Protein AF-A0A4Q6I6J1-F1 (afdb_monomer_lite)

Secondary structure (DSSP, 8-state):
-----HHHHHHHHHHHT--SSS--HHHHHHHHTT-S---HHHHHHHHHHHHH-THHHHHHHHHHHHHHHHHHHHHHTS-----SSTT---

pLDDT: mean 82.79, std 14.08, range [39.09, 95.75]

Radius of gyration: 17.85 Å; chains: 1; bounding box: 40×46×39 Å

Structure (mmCIF, N/CA/C/O backbone):
data_AF-A0A4Q6I6J1-F1
#
_entry.id   AF-A0A4Q6I6J1-F1
#
loop_
_atom_site.group_PDB
_atom_site.id
_atom_site.type_symbol
_atom_site.label_atom_id
_atom_site.label_alt_id
_atom_site.label_comp_id
_atom_site.label_asym_id
_atom_site.label_entity_id
_atom_site.label_seq_id
_atom_site.pdbx_PDB_ins_code
_atom_site.Cartn_x
_atom_site.Cartn_y
_atom_site.Cartn_z
_atom_site.occupancy
_atom_site.B_iso_or_equiv
_atom_site.auth_seq_id
_atom_site.auth_comp_id
_atom_site.auth_asym_id
_atom_site.auth_atom_id
_atom_site.pdbx_PDB_model_num
ATOM 1 N N . MET A 1 1 ? 22.674 34.580 2.800 1.00 45.75 1 MET A N 1
ATOM 2 C CA . MET A 1 1 ? 23.014 33.349 2.054 1.00 45.75 1 MET A CA 1
ATOM 3 C C . MET A 1 1 ? 22.264 32.229 2.744 1.00 45.75 1 MET A C 1
ATOM 5 O O . MET A 1 1 ? 22.449 32.087 3.939 1.00 45.75 1 MET A O 1
ATOM 9 N N . SER A 1 2 ? 21.318 31.603 2.041 1.00 56.41 2 SER A N 1
ATOM 10 C CA . SER A 1 2 ? 20.227 30.805 2.614 1.00 56.41 2 SER A CA 1
ATOM 11 C C . SER A 1 2 ? 20.676 29.710 3.577 1.00 56.41 2 SER A C 1
ATOM 13 O O . SER A 1 2 ? 21.344 28.759 3.169 1.00 56.41 2 SER A O 1
ATOM 15 N N . ASP A 1 3 ? 20.192 29.804 4.812 1.00 61.88 3 ASP A N 1
ATOM 16 C CA . ASP A 1 3 ? 20.075 28.674 5.724 1.00 61.88 3 ASP A CA 1
ATOM 17 C C . ASP A 1 3 ? 19.186 27.622 5.052 1.00 61.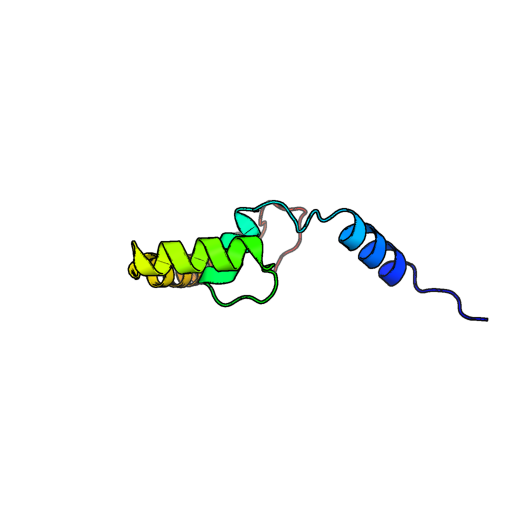88 3 ASP A C 1
ATOM 19 O O . ASP A 1 3 ? 17.993 27.828 4.817 1.00 61.88 3 ASP A O 1
ATOM 23 N N . SER A 1 4 ? 19.787 26.512 4.634 1.00 68.44 4 SER A N 1
ATOM 24 C CA . SER A 1 4 ? 19.037 25.412 4.032 1.00 68.44 4 SER A CA 1
ATOM 25 C C . SER A 1 4 ? 18.178 24.761 5.113 1.00 68.44 4 SER A C 1
ATOM 27 O O . SER A 1 4 ? 18.708 24.307 6.124 1.00 68.44 4 SER A O 1
ATOM 29 N N . ASN A 1 5 ? 16.858 24.719 4.906 1.00 81.69 5 ASN A N 1
ATOM 30 C CA . ASN A 1 5 ? 15.919 24.093 5.838 1.00 81.69 5 ASN A CA 1
ATOM 31 C C . ASN A 1 5 ? 16.331 22.621 6.097 1.00 81.69 5 ASN A C 1
ATOM 33 O O . ASN A 1 5 ? 16.370 21.836 5.140 1.00 81.69 5 ASN A O 1
ATOM 37 N N . PRO A 1 6 ? 16.616 22.223 7.351 1.00 79.81 6 PRO A N 1
ATOM 38 C CA . PRO A 1 6 ? 17.065 20.871 7.687 1.00 79.81 6 PRO A CA 1
ATOM 39 C C . PRO A 1 6 ? 16.084 19.764 7.262 1.00 79.81 6 PRO A C 1
ATOM 41 O O . PRO A 1 6 ? 16.524 18.668 6.909 1.00 79.81 6 PRO A O 1
ATOM 44 N N . GLU A 1 7 ? 14.778 20.040 7.193 1.00 78.19 7 GLU A N 1
ATOM 45 C CA . GLU A 1 7 ? 13.781 19.065 6.718 1.00 78.19 7 GLU A CA 1
ATOM 46 C C . GLU A 1 7 ? 13.986 18.680 5.244 1.00 78.19 7 GLU A C 1
ATOM 48 O O . GLU A 1 7 ? 13.837 17.517 4.859 1.00 78.19 7 GLU A O 1
ATOM 53 N N . ILE A 1 8 ? 14.389 19.642 4.409 1.00 82.25 8 ILE A N 1
ATOM 54 C CA . ILE A 1 8 ? 14.628 19.418 2.978 1.00 82.25 8 ILE A CA 1
ATOM 55 C C . ILE A 1 8 ? 15.859 18.532 2.773 1.00 82.25 8 ILE A C 1
ATOM 57 O O . ILE A 1 8 ? 15.858 17.649 1.910 1.00 82.25 8 ILE A O 1
ATOM 61 N N . VAL A 1 9 ? 16.887 18.718 3.604 1.00 82.69 9 VAL A N 1
ATOM 62 C CA . VAL A 1 9 ? 18.112 17.910 3.574 1.00 82.69 9 VAL A CA 1
ATOM 63 C C . VAL A 1 9 ? 17.816 16.460 3.972 1.00 82.69 9 VAL A C 1
ATOM 65 O O . VAL A 1 9 ? 18.245 15.534 3.281 1.00 82.69 9 VAL A O 1
ATOM 68 N N . ALA A 1 10 ? 17.017 16.242 5.020 1.00 80.38 10 ALA A N 1
ATOM 69 C CA . ALA A 1 10 ? 16.629 14.901 5.466 1.00 80.38 10 ALA A CA 1
ATOM 70 C C . ALA A 1 10 ? 15.771 14.151 4.425 1.00 80.38 10 ALA A C 1
ATOM 72 O O . ALA A 1 10 ? 15.988 12.963 4.152 1.00 80.38 10 ALA A O 1
ATOM 73 N N . ALA A 1 11 ? 14.829 14.845 3.779 1.00 79.69 11 ALA A N 1
ATOM 74 C CA . ALA A 1 11 ? 14.026 14.266 2.703 1.00 79.69 11 ALA A CA 1
ATOM 75 C C . ALA A 1 11 ? 14.888 13.868 1.489 1.00 79.69 11 ALA A C 1
ATOM 77 O O . ALA A 1 11 ? 14.675 12.806 0.896 1.00 79.69 11 ALA A O 1
ATOM 78 N N . ALA A 1 12 ? 15.888 14.683 1.135 1.00 80.50 12 ALA A N 1
ATOM 79 C CA . ALA A 1 12 ? 16.828 14.377 0.058 1.00 80.50 12 ALA A CA 1
ATOM 80 C C . ALA A 1 12 ? 17.679 13.132 0.369 1.00 80.50 12 ALA A C 1
ATOM 82 O O . ALA A 1 12 ? 17.781 12.242 -0.474 1.00 80.50 12 ALA A O 1
ATOM 83 N N . GLN A 1 13 ? 18.207 13.017 1.592 1.00 84.88 13 GLN A N 1
ATOM 84 C CA . GLN A 1 13 ? 18.957 11.838 2.051 1.00 84.88 13 GLN A CA 1
ATOM 85 C C . GLN A 1 13 ? 18.107 10.561 2.064 1.00 84.88 13 GLN A C 1
ATOM 87 O O . GLN A 1 13 ? 18.581 9.470 1.754 1.00 84.88 13 GLN A O 1
ATOM 92 N N . THR A 1 14 ? 16.822 10.677 2.400 1.00 84.06 14 THR A N 1
ATOM 93 C CA . THR A 1 14 ? 15.915 9.525 2.350 1.00 84.06 14 THR A CA 1
ATOM 94 C C . THR A 1 14 ? 15.719 9.049 0.914 1.00 84.06 14 THR A C 1
ATOM 96 O O . THR A 1 14 ? 15.762 7.847 0.661 1.00 84.06 14 THR A O 1
ATOM 99 N N . ARG A 1 15 ? 15.555 9.976 -0.041 1.00 82.38 15 ARG A N 1
ATOM 100 C CA 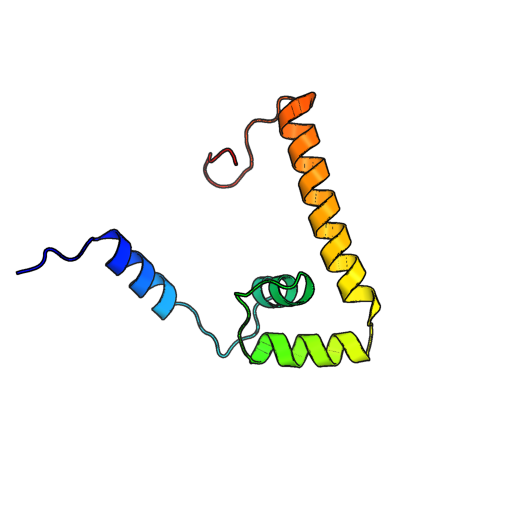. ARG A 1 15 ? 15.386 9.640 -1.463 1.00 82.38 15 ARG A CA 1
ATOM 101 C C . ARG A 1 15 ? 16.619 8.972 -2.063 1.00 82.38 15 ARG A C 1
ATOM 103 O O . ARG A 1 15 ? 16.450 8.046 -2.846 1.00 82.38 15 ARG A O 1
ATOM 110 N N . THR A 1 16 ? 17.829 9.379 -1.681 1.00 86.44 16 THR A N 1
ATOM 111 C CA . THR A 1 16 ? 19.063 8.751 -2.190 1.00 86.44 16 THR A CA 1
ATOM 112 C C . THR A 1 16 ? 19.246 7.311 -1.712 1.00 86.44 16 THR A C 1
ATOM 114 O O . THR A 1 16 ? 19.915 6.532 -2.383 1.00 86.44 16 THR A O 1
ATOM 117 N N . ARG A 1 17 ? 18.630 6.923 -0.587 1.00 87.88 17 ARG A N 1
ATOM 118 C CA . ARG A 1 17 ? 18.668 5.545 -0.066 1.00 87.88 17 ARG A CA 1
ATOM 119 C C . ARG A 1 17 ? 17.690 4.595 -0.769 1.00 87.88 17 ARG A C 1
ATOM 121 O O . ARG A 1 17 ? 17.746 3.387 -0.552 1.00 87.88 17 ARG A O 1
ATOM 128 N N . ILE A 1 18 ? 16.757 5.120 -1.561 1.00 85.69 18 ILE A N 1
ATOM 129 C CA . ILE A 1 18 ? 15.746 4.311 -2.240 1.00 85.69 18 ILE A CA 1
ATOM 130 C C . ILE A 1 18 ? 16.349 3.731 -3.519 1.00 85.69 18 ILE A C 1
ATOM 132 O O . ILE A 1 18 ? 16.572 4.448 -4.490 1.00 85.69 18 ILE A O 1
ATOM 136 N N . ASP A 1 19 ? 16.537 2.415 -3.537 1.00 85.69 19 ASP A N 1
ATOM 137 C CA . ASP A 1 19 ? 16.888 1.677 -4.748 1.00 85.69 19 ASP A CA 1
ATOM 138 C C . ASP A 1 19 ? 15.641 1.512 -5.632 1.00 85.69 19 ASP A 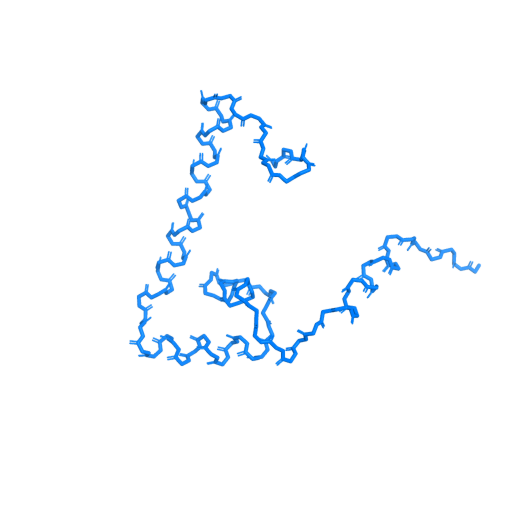C 1
ATOM 140 O O . ASP A 1 19 ? 14.704 0.786 -5.296 1.00 85.69 19 ASP A O 1
ATOM 144 N N . THR A 1 20 ? 15.599 2.233 -6.751 1.00 85.12 20 THR A N 1
ATOM 145 C CA . THR A 1 20 ? 14.474 2.201 -7.698 1.00 85.12 20 THR A CA 1
ATOM 146 C C . THR A 1 20 ? 14.574 1.059 -8.708 1.00 85.12 20 THR A C 1
ATOM 148 O O . THR A 1 20 ? 13.593 0.783 -9.399 1.00 85.12 20 THR A O 1
ATOM 151 N N . SER A 1 21 ? 15.729 0.386 -8.781 1.00 84.12 21 SER A N 1
ATOM 152 C CA . SER A 1 21 ? 15.986 -0.718 -9.713 1.00 84.12 21 SER A CA 1
ATOM 153 C C . SER A 1 21 ? 15.402 -2.047 -9.235 1.00 84.12 21 SER A C 1
ATOM 155 O O . SER A 1 21 ? 15.224 -2.973 -10.024 1.00 84.12 21 SER A O 1
ATOM 157 N N . LYS A 1 22 ? 15.076 -2.149 -7.940 1.00 83.94 22 LYS A N 1
ATOM 158 C CA . LYS A 1 22 ? 14.540 -3.367 -7.332 1.00 83.94 22 LYS A CA 1
ATOM 159 C C . LYS A 1 22 ? 13.030 -3.286 -7.120 1.00 83.94 22 LYS A C 1
ATOM 161 O O . LYS A 1 22 ? 12.509 -2.256 -6.679 1.00 83.94 22 LYS A O 1
ATOM 166 N N . PRO A 1 23 ? 12.303 -4.389 -7.367 1.00 80.88 23 PRO A N 1
ATOM 167 C CA . PRO A 1 23 ? 10.887 -4.451 -7.057 1.00 80.88 23 PRO A CA 1
ATOM 168 C C . PRO A 1 23 ? 10.677 -4.453 -5.538 1.00 80.88 23 PRO A C 1
ATOM 170 O O . PRO A 1 23 ? 11.293 -5.218 -4.797 1.00 80.88 23 PRO A O 1
ATOM 173 N N . HIS A 1 24 ? 9.753 -3.612 -5.077 1.00 87.38 24 HIS A N 1
ATOM 174 C CA . HIS A 1 24 ? 9.330 -3.549 -3.680 1.00 87.38 24 HIS A CA 1
ATOM 175 C C . HIS A 1 24 ? 7.826 -3.790 -3.580 1.00 87.38 24 HIS A C 1
ATOM 177 O O . HIS A 1 24 ? 7.043 -3.116 -4.253 1.00 87.38 24 HIS A O 1
ATOM 183 N N . SER A 1 25 ? 7.416 -4.699 -2.690 1.00 88.12 25 SER A N 1
ATOM 184 C CA . SER A 1 25 ? 6.011 -5.092 -2.507 1.00 88.12 25 SER A CA 1
ATOM 185 C C . SER A 1 25 ? 5.100 -3.900 -2.201 1.00 88.12 25 SER A C 1
ATOM 187 O O . SER A 1 25 ? 4.025 -3.786 -2.779 1.00 88.12 25 SER A O 1
ATOM 189 N N . ALA A 1 26 ? 5.547 -2.956 -1.369 1.00 89.50 26 ALA A N 1
ATOM 190 C CA . ALA A 1 26 ? 4.785 -1.746 -1.057 1.00 89.50 26 ALA A CA 1
ATOM 191 C C . ALA A 1 26 ? 4.510 -0.876 -2.300 1.00 89.50 26 ALA A C 1
ATOM 193 O O . ALA A 1 26 ? 3.404 -0.367 -2.468 1.00 89.50 26 ALA A O 1
ATOM 194 N N . ARG A 1 27 ? 5.490 -0.737 -3.205 1.00 90.62 27 ARG A N 1
ATOM 195 C CA . ARG A 1 27 ? 5.351 0.050 -4.446 1.00 90.62 27 ARG A CA 1
ATOM 196 C C . ARG A 1 27 ? 4.452 -0.639 -5.460 1.00 90.62 27 ARG A C 1
ATOM 198 O O . ARG A 1 27 ? 3.710 0.023 -6.176 1.00 90.62 27 ARG A O 1
ATOM 205 N N . PHE A 1 28 ? 4.515 -1.962 -5.481 1.00 90.19 28 PHE A N 1
ATOM 206 C CA . PHE A 1 28 ? 3.651 -2.805 -6.286 1.00 90.19 28 PHE A CA 1
ATOM 207 C C . PHE A 1 28 ? 2.180 -2.701 -5.839 1.00 90.19 28 PHE A C 1
ATOM 209 O O . PHE A 1 28 ? 1.310 -2.409 -6.653 1.00 90.19 28 PHE A O 1
ATOM 216 N N . TRP A 1 29 ? 1.893 -2.793 -4.536 1.00 90.12 29 TRP A N 1
ATOM 217 C CA . TRP A 1 29 ? 0.540 -2.547 -4.015 1.00 90.12 29 TRP A CA 1
ATOM 218 C C . TRP A 1 29 ? 0.059 -1.120 -4.273 1.00 90.12 29 TRP A C 1
ATOM 220 O O . TRP A 1 29 ? -1.096 -0.911 -4.642 1.00 90.12 29 TRP A O 1
ATOM 230 N N . ASN A 1 30 ? 0.955 -0.141 -4.126 1.00 90.81 30 ASN A N 1
ATOM 231 C CA . ASN A 1 30 ? 0.661 1.252 -4.431 1.00 90.81 30 ASN A CA 1
ATOM 232 C C . ASN A 1 30 ? 0.291 1.459 -5.913 1.00 90.81 30 ASN A C 1
ATOM 234 O O . ASN A 1 30 ? -0.553 2.298 -6.210 1.00 90.81 30 ASN A O 1
ATOM 238 N N . TYR A 1 31 ? 0.867 0.681 -6.836 1.00 92.19 31 TYR A N 1
ATOM 239 C CA . TYR A 1 31 ? 0.479 0.703 -8.246 1.00 92.19 31 TYR A CA 1
ATOM 240 C C . TYR A 1 31 ? -0.968 0.234 -8.461 1.00 92.19 31 TYR A C 1
ATOM 242 O O . TYR A 1 31 ? -1.735 0.913 -9.142 1.00 92.19 31 TYR A O 1
ATOM 250 N N . PHE A 1 32 ? -1.384 -0.874 -7.839 1.00 90.38 32 PHE A N 1
ATOM 251 C CA . PHE A 1 32 ? -2.739 -1.407 -8.033 1.00 90.38 32 PHE A CA 1
ATOM 252 C C . PHE A 1 32 ? -3.853 -0.535 -7.469 1.00 90.38 32 PHE A C 1
ATOM 254 O O . PHE A 1 32 ? -4.942 -0.514 -8.032 1.00 90.38 32 PHE A O 1
ATOM 261 N N . VAL A 1 33 ? -3.589 0.220 -6.403 1.00 91.88 33 VAL A N 1
ATOM 262 C CA . VAL A 1 33 ? -4.565 1.184 -5.869 1.00 91.88 33 VAL A CA 1
ATOM 263 C C . VAL A 1 33 ? -4.542 2.536 -6.600 1.00 91.88 33 VAL A C 1
ATOM 265 O O . VAL A 1 33 ? -5.255 3.450 -6.195 1.00 91.88 33 VAL A O 1
ATOM 268 N N . GLY A 1 34 ? -3.728 2.691 -7.654 1.00 88.75 34 GLY A N 1
ATOM 269 C CA . GLY A 1 34 ? -3.629 3.927 -8.440 1.00 88.75 34 GLY A CA 1
ATOM 270 C C . GLY A 1 34 ? -2.785 5.037 -7.798 1.00 88.75 34 GLY A C 1
ATOM 271 O O . GLY A 1 34 ? -2.947 6.211 -8.128 1.00 88.75 34 GLY A O 1
ATOM 272 N N . GLY A 1 35 ? -1.894 4.696 -6.864 1.00 89.25 35 GLY A N 1
ATOM 273 C CA . GLY A 1 35 ? -0.966 5.642 -6.247 1.00 89.25 35 GLY A CA 1
ATOM 274 C C . GLY A 1 35 ? 0.155 6.096 -7.192 1.00 89.25 35 GLY A C 1
ATOM 275 O O . GLY A 1 35 ? 0.325 5.569 -8.289 1.00 89.25 35 GLY A O 1
ATOM 276 N N . LYS A 1 36 ? 0.952 7.084 -6.759 1.00 88.94 36 LYS A N 1
ATOM 277 C CA . LYS A 1 36 ? 2.027 7.693 -7.578 1.00 88.94 36 LYS A CA 1
ATOM 278 C C . LYS A 1 36 ? 3.436 7.210 -7.223 1.00 88.94 36 LYS A C 1
ATOM 280 O O . LYS A 1 36 ? 4.330 7.266 -8.057 1.00 88.94 36 LYS A O 1
ATOM 285 N N . ASP A 1 37 ? 3.624 6.677 -6.017 1.00 86.44 37 ASP A N 1
ATOM 286 C CA . ASP A 1 37 ? 4.909 6.153 -5.522 1.00 86.44 37 ASP A CA 1
ATOM 287 C C . ASP A 1 37 ? 5.289 4.765 -6.076 1.00 86.44 37 ASP A C 1
ATOM 289 O O . ASP A 1 37 ? 5.703 3.858 -5.348 1.00 86.44 37 ASP A O 1
ATOM 293 N N . ASN A 1 38 ? 5.150 4.577 -7.383 1.00 84.31 38 ASN A N 1
ATOM 294 C CA . ASN A 1 38 ? 5.626 3.404 -8.109 1.00 84.31 38 ASN A CA 1
ATOM 295 C C . ASN A 1 38 ? 6.651 3.836 -9.168 1.00 84.31 38 ASN A C 1
ATOM 297 O O . ASN A 1 38 ? 6.525 4.888 -9.793 1.00 84.31 38 ASN A O 1
ATOM 301 N N . TYR A 1 39 ? 7.703 3.037 -9.329 1.00 84.75 39 TYR A N 1
ATOM 302 C CA . TYR A 1 39 ? 8.703 3.215 -10.385 1.00 84.75 39 TYR A CA 1
ATOM 303 C C . TYR A 1 39 ? 8.400 2.268 -11.549 1.00 84.75 39 TYR A C 1
ATOM 305 O O . TYR A 1 39 ? 7.428 1.518 -11.498 1.00 84.75 39 TYR A O 1
ATOM 313 N N . GLU A 1 40 ? 9.219 2.318 -12.592 1.00 87.25 40 GLU A N 1
ATOM 314 C CA . GLU A 1 40 ? 9.037 1.560 -13.834 1.00 87.25 40 GLU A CA 1
ATOM 315 C C . GLU A 1 40 ? 8.962 0.046 -13.606 1.00 87.25 40 GLU A C 1
ATOM 317 O O . GLU A 1 40 ? 7.957 -0.564 -13.958 1.00 87.25 40 GLU A O 1
ATOM 322 N N . VAL A 1 41 ? 9.922 -0.526 -12.871 1.00 86.50 41 VAL A N 1
ATOM 323 C CA . VAL A 1 41 ? 9.979 -1.976 -12.616 1.00 86.5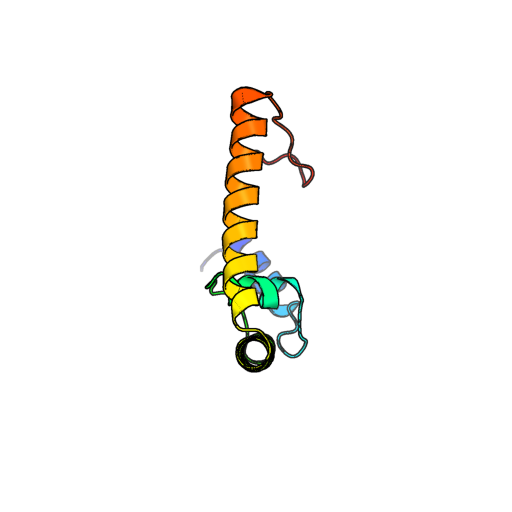0 41 VAL A CA 1
ATOM 324 C C . VAL A 1 41 ? 8.686 -2.521 -11.967 1.00 86.50 41 VAL A C 1
ATOM 326 O O . VAL A 1 41 ? 8.109 -3.470 -12.494 1.00 86.50 41 VAL A O 1
ATOM 329 N N . PRO A 1 42 ? 8.142 -1.947 -10.868 1.00 84.75 42 PRO A N 1
ATOM 330 C CA . PRO A 1 42 ? 6.841 -2.376 -10.343 1.00 84.75 42 PRO A CA 1
ATOM 331 C C . PRO A 1 42 ? 5.644 -2.182 -11.285 1.00 84.75 42 PRO A C 1
ATOM 333 O O . PRO A 1 42 ? 4.670 -2.919 -11.137 1.00 84.75 42 PRO A O 1
ATOM 336 N N . ARG A 1 43 ? 5.676 -1.201 -12.203 1.00 89.00 43 ARG A N 1
ATOM 337 C CA . ARG A 1 43 ? 4.580 -0.977 -13.162 1.00 89.00 43 ARG A CA 1
ATOM 338 C C . ARG A 1 43 ? 4.523 -2.085 -14.200 1.00 89.00 43 ARG A C 1
ATOM 340 O O . ARG A 1 43 ? 3.463 -2.669 -14.368 1.00 89.00 43 ARG A O 1
ATOM 347 N N . GLU A 1 44 ? 5.661 -2.431 -14.794 1.00 90.25 44 GLU A N 1
ATOM 348 C CA . GLU A 1 44 ? 5.760 -3.507 -15.788 1.00 90.25 44 GLU A CA 1
ATOM 349 C C . GLU A 1 44 ? 5.272 -4.846 -15.221 1.00 90.25 44 GLU A C 1
ATOM 351 O O . GLU A 1 44 ? 4.441 -5.530 -15.815 1.00 90.25 44 GLU A O 1
ATOM 356 N N . ILE A 1 45 ? 5.726 -5.193 -14.011 1.00 87.62 45 ILE A N 1
ATOM 357 C CA . ILE A 1 45 ? 5.269 -6.398 -13.302 1.00 87.62 45 ILE A CA 1
ATOM 358 C C . ILE A 1 45 ? 3.761 -6.314 -13.028 1.00 87.62 45 ILE A C 1
ATOM 360 O O . ILE A 1 45 ? 3.039 -7.299 -13.181 1.00 87.62 45 ILE A O 1
ATOM 364 N N . GLY A 1 46 ? 3.279 -5.144 -12.604 1.00 88.50 46 GLY A N 1
ATOM 365 C CA . GLY A 1 46 ? 1.863 -4.905 -12.352 1.00 88.50 46 GLY A CA 1
ATOM 366 C C . GLY A 1 46 ? 0.999 -5.073 -13.598 1.00 88.50 46 GLY A C 1
ATOM 367 O O . GLY A 1 46 ? -0.089 -5.632 -13.495 1.00 88.50 46 GLY A O 1
ATOM 368 N N . ASP A 1 47 ? 1.478 -4.634 -14.758 1.00 91.50 47 ASP A N 1
ATOM 369 C CA . ASP A 1 47 ? 0.771 -4.754 -16.032 1.00 91.50 47 ASP A CA 1
ATOM 370 C C . ASP A 1 47 ? 0.688 -6.206 -16.494 1.00 91.50 47 ASP A C 1
ATOM 372 O O . ASP A 1 47 ? -0.416 -6.692 -16.739 1.00 91.50 47 ASP A O 1
ATOM 376 N N . HIS A 1 48 ? 1.794 -6.954 -16.449 1.00 91.38 48 HIS A N 1
ATOM 377 C CA . HIS A 1 48 ? 1.762 -8.397 -16.717 1.00 91.38 48 HIS A CA 1
ATOM 378 C C . HIS A 1 48 ? 0.801 -9.142 -15.780 1.00 91.38 48 HIS A C 1
ATOM 380 O O . HIS A 1 48 ? 0.093 -10.061 -16.185 1.00 91.38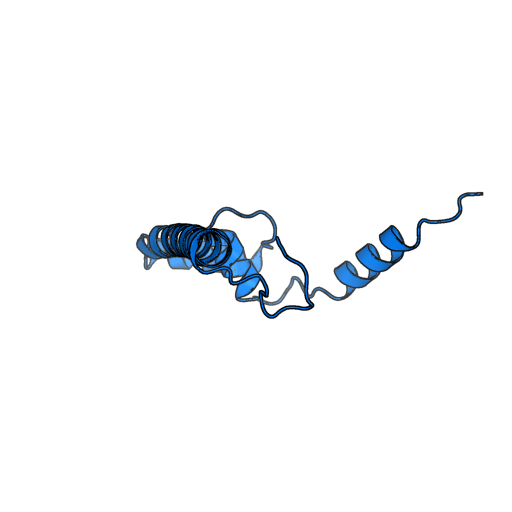 48 HIS A O 1
ATOM 386 N N . ILE A 1 49 ? 0.732 -8.749 -14.507 1.00 88.75 49 ILE A N 1
ATOM 387 C CA . ILE A 1 49 ? -0.185 -9.390 -13.560 1.00 88.75 49 ILE A CA 1
ATOM 388 C C . ILE A 1 49 ? -1.642 -9.018 -13.839 1.00 88.75 49 ILE A C 1
ATOM 390 O O . ILE A 1 49 ? -2.509 -9.866 -13.650 1.00 88.75 49 ILE A O 1
ATOM 394 N N . LYS A 1 50 ? -1.936 -7.807 -14.325 1.00 89.94 50 LYS A N 1
ATOM 395 C CA . LYS A 1 50 ? -3.295 -7.444 -14.763 1.00 89.94 50 LYS A CA 1
ATOM 396 C C . LYS A 1 50 ? -3.752 -8.280 -15.957 1.00 89.94 50 LYS A C 1
ATOM 398 O O . LYS A 1 50 ? -4.934 -8.596 -16.037 1.00 89.94 50 LYS A O 1
ATOM 403 N N . GLU A 1 51 ? -2.836 -8.656 -16.846 1.00 92.94 51 GLU A N 1
ATOM 404 C CA . GLU A 1 51 ? -3.133 -9.555 -17.966 1.00 92.94 51 GLU A CA 1
ATOM 405 C C . GLU A 1 51 ? -3.454 -10.977 -17.484 1.00 92.94 51 GLU A C 1
ATOM 407 O O . GLU A 1 51 ? -4.387 -11.604 -17.982 1.00 92.94 51 GLU A O 1
ATOM 412 N N . ILE A 1 52 ? -2.721 -11.476 -16.483 1.00 95.00 52 ILE A N 1
ATOM 413 C CA . ILE A 1 52 ? -2.907 -12.830 -15.933 1.00 95.00 52 ILE A CA 1
ATOM 414 C C . ILE A 1 52 ? -4.135 -12.905 -15.015 1.00 95.00 52 ILE A C 1
ATOM 416 O O . ILE A 1 52 ? -4.903 -13.866 -15.061 1.00 95.00 52 ILE A O 1
ATOM 420 N N . PHE A 1 53 ? -4.308 -11.914 -14.143 1.00 91.44 53 PHE A N 1
ATOM 421 C CA . PHE A 1 53 ? -5.364 -11.871 -13.141 1.00 91.44 53 PHE A CA 1
ATOM 422 C C . PHE A 1 53 ? -5.906 -10.441 -12.962 1.00 91.44 53 PHE A C 1
ATOM 424 O O . PHE A 1 53 ? -5.526 -9.732 -12.023 1.00 91.44 53 PHE A O 1
ATOM 431 N N . PRO A 1 54 ? -6.852 -10.013 -13.818 1.00 88.75 54 PRO A N 1
ATOM 432 C CA . PRO A 1 54 ? -7.386 -8.650 -13.781 1.00 88.75 54 PRO A CA 1
ATOM 433 C C . PRO A 1 54 ? -8.105 -8.319 -12.464 1.00 88.75 54 PRO A C 1
ATOM 435 O O . PRO A 1 54 ? -8.054 -7.179 -12.003 1.00 88.75 54 PRO A O 1
ATOM 438 N N . GLY A 1 55 ? -8.698 -9.320 -11.799 1.00 92.75 55 GLY A N 1
ATOM 439 C CA . GLY A 1 55 ? -9.397 -9.148 -10.519 1.00 92.75 55 GLY A CA 1
ATOM 440 C C . GLY A 1 55 ? -8.498 -8.722 -9.351 1.00 92.75 55 GLY A C 1
ATOM 441 O O . GLY A 1 55 ? -9.002 -8.317 -8.304 1.00 92.75 55 GLY A O 1
ATOM 442 N N . LEU A 1 56 ? -7.169 -8.767 -9.502 1.00 90.69 56 LEU A N 1
ATOM 443 C CA . LEU A 1 56 ? -6.252 -8.345 -8.442 1.00 90.69 56 LEU A CA 1
ATOM 444 C C . LEU A 1 56 ? -6.361 -6.849 -8.120 1.00 90.69 56 LEU A C 1
ATOM 446 O O . LEU A 1 56 ? -6.163 -6.450 -6.971 1.00 90.69 56 LEU A O 1
ATOM 450 N N . VAL A 1 57 ? -6.701 -6.025 -9.115 1.00 90.88 57 VAL A N 1
ATOM 451 C CA . VAL A 1 57 ? -6.906 -4.581 -8.927 1.00 90.88 57 VAL A CA 1
ATOM 452 C C . VAL A 1 57 ? -8.098 -4.336 -8.002 1.00 90.88 57 VAL A C 1
ATOM 454 O O . VAL A 1 57 ? -7.986 -3.581 -7.034 1.00 90.88 57 VAL A O 1
ATOM 457 N N . ASP A 1 58 ? -9.203 -5.048 -8.224 1.00 93.38 58 ASP A N 1
ATOM 458 C CA . ASP A 1 58 ? -10.405 -4.944 -7.392 1.00 93.38 58 ASP A CA 1
ATOM 459 C C . ASP A 1 58 ? -10.142 -5.409 -5.957 1.00 93.38 58 ASP A C 1
ATOM 461 O O . ASP A 1 58 ? -10.606 -4.782 -5.000 1.00 93.38 58 ASP A O 1
ATOM 465 N N . VAL A 1 59 ? -9.341 -6.466 -5.786 1.00 93.75 59 VAL A N 1
ATOM 466 C CA . VAL A 1 59 ? -8.896 -6.938 -4.465 1.00 93.75 59 VAL A CA 1
ATOM 467 C C . VAL A 1 59 ? -8.084 -5.858 -3.749 1.00 93.75 59 VAL A C 1
ATOM 469 O O . VAL A 1 59 ? -8.337 -5.581 -2.574 1.00 93.75 59 VAL A O 1
ATOM 472 N N . ALA A 1 60 ? -7.141 -5.213 -4.440 1.00 92.25 60 ALA A N 1
ATOM 473 C CA . ALA A 1 60 ? -6.301 -4.166 -3.862 1.00 92.25 60 ALA A CA 1
ATOM 474 C C . ALA A 1 60 ? -7.129 -2.953 -3.400 1.00 92.25 60 ALA A C 1
ATOM 476 O O . ALA A 1 60 ? -6.989 -2.497 -2.259 1.00 92.25 60 ALA A O 1
ATOM 477 N N . VAL A 1 61 ? -8.035 -2.464 -4.252 1.00 92.50 61 VAL A N 1
ATOM 478 C CA . VAL A 1 61 ? -8.932 -1.340 -3.936 1.00 92.50 61 VAL A CA 1
ATOM 479 C C . VAL A 1 6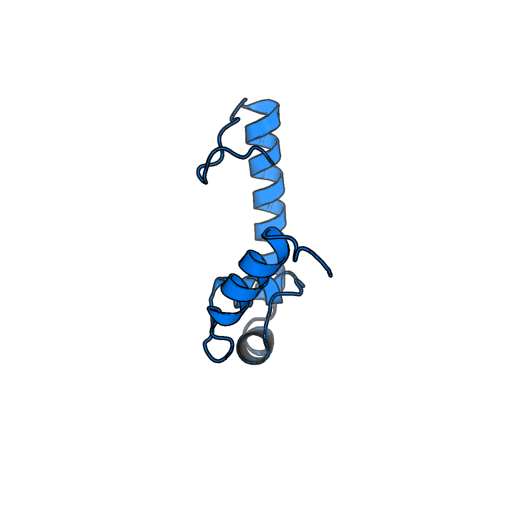1 ? -9.877 -1.703 -2.788 1.00 92.50 61 VAL A C 1
ATOM 481 O O . VAL A 1 61 ? -9.998 -0.954 -1.814 1.00 92.50 61 VAL A O 1
ATOM 484 N N . THR A 1 62 ? -10.502 -2.881 -2.845 1.00 95.50 62 THR A N 1
ATOM 485 C CA . THR A 1 62 ? -11.432 -3.345 -1.805 1.00 95.50 62 THR A CA 1
ATOM 486 C C . THR A 1 62 ? -10.739 -3.504 -0.456 1.00 95.50 62 THR A C 1
ATOM 488 O O . THR A 1 62 ? -11.275 -3.062 0.563 1.00 95.50 62 THR A O 1
ATOM 491 N N . SER A 1 63 ? -9.525 -4.060 -0.440 1.00 93.81 63 SER A N 1
ATOM 492 C CA . SER A 1 63 ? -8.699 -4.176 0.763 1.00 93.81 63 SER A CA 1
ATOM 493 C C . SER A 1 63 ? -8.408 -2.803 1.379 1.00 93.81 63 SER A C 1
ATOM 495 O O . SER A 1 63 ? -8.588 -2.607 2.585 1.00 93.81 63 SER A O 1
ATOM 497 N N . ARG A 1 64 ? -8.071 -1.798 0.555 1.00 93.31 64 ARG A N 1
ATOM 498 C CA . ARG A 1 64 ? -7.829 -0.433 1.042 1.00 93.31 64 ARG A CA 1
ATOM 499 C C . ARG A 1 64 ? -9.086 0.211 1.626 1.00 93.31 64 ARG A C 1
ATOM 501 O O . ARG A 1 64 ? -9.013 0.845 2.680 1.00 93.31 64 ARG A O 1
ATOM 508 N N . HIS A 1 65 ? -10.236 0.029 0.981 1.00 95.25 65 HIS A N 1
ATOM 509 C CA . HIS A 1 65 ? -11.516 0.496 1.513 1.00 95.25 65 HIS A CA 1
ATOM 510 C C . HIS A 1 65 ? -11.880 -0.198 2.827 1.00 95.25 65 HIS A C 1
ATOM 512 O O . HIS A 1 65 ? -12.358 0.459 3.751 1.00 95.25 65 HIS A O 1
ATOM 518 N N . PHE A 1 66 ? -11.654 -1.509 2.926 1.00 95.44 66 PHE A N 1
ATOM 519 C CA . PHE A 1 66 ? -11.890 -2.266 4.150 1.00 95.44 66 PHE A CA 1
ATOM 520 C C . PHE A 1 66 ? -11.029 -1.747 5.300 1.00 95.44 66 PHE A C 1
ATOM 522 O O . PHE A 1 66 ? -11.578 -1.416 6.348 1.00 95.44 66 PHE A O 1
ATOM 529 N N . LEU A 1 67 ? -9.721 -1.586 5.080 1.00 94.12 67 LEU A N 1
ATOM 530 C CA . LEU A 1 67 ? -8.807 -1.042 6.082 1.00 94.12 67 LEU A CA 1
ATOM 531 C C . LEU A 1 67 ? -9.283 0.326 6.590 1.00 94.12 67 LEU A C 1
ATOM 533 O O . LEU A 1 67 ? -9.355 0.541 7.796 1.00 94.12 67 LEU A O 1
ATOM 537 N N . GLY A 1 68 ? -9.676 1.231 5.687 1.00 93.38 68 GLY A N 1
ATOM 538 C CA . GLY A 1 68 ? -10.190 2.549 6.067 1.00 93.38 68 GLY A CA 1
ATOM 539 C C . GLY A 1 68 ? -11.470 2.492 6.911 1.00 93.38 68 GLY A C 1
ATOM 540 O O . GLY A 1 68 ? -11.623 3.280 7.844 1.00 93.38 68 GLY A O 1
ATOM 541 N N . ARG A 1 69 ? -12.386 1.556 6.622 1.00 95.75 69 ARG A N 1
ATOM 542 C CA . ARG A 1 69 ? -13.587 1.340 7.450 1.00 95.75 69 ARG A CA 1
ATOM 543 C C . ARG A 1 69 ? -13.238 0.744 8.809 1.00 95.75 69 ARG A C 1
ATOM 545 O O . ARG A 1 69 ? -13.745 1.227 9.814 1.00 95.75 69 ARG A O 1
ATOM 552 N N . ALA A 1 70 ? -12.367 -0.262 8.833 1.00 93.69 70 ALA A N 1
ATOM 553 C CA . ALA A 1 70 ? -11.945 -0.934 10.055 1.00 93.69 70 ALA A CA 1
ATOM 554 C C . ALA A 1 70 ? -11.260 0.043 11.020 1.00 93.69 70 ALA A C 1
ATOM 556 O O . ALA A 1 70 ? -11.653 0.127 12.177 1.00 93.69 70 ALA A O 1
ATOM 557 N N . VAL A 1 71 ? -10.306 0.846 10.533 1.00 91.75 71 VAL A N 1
ATOM 558 C CA . VAL A 1 71 ? -9.623 1.859 11.354 1.00 91.75 71 VAL A CA 1
ATOM 559 C C . VAL A 1 71 ? -10.611 2.902 11.875 1.00 91.75 71 VAL A C 1
ATOM 561 O O . VAL A 1 71 ? -10.581 3.215 13.059 1.00 91.75 71 VAL A O 1
ATOM 564 N N . ARG A 1 72 ? -11.534 3.396 11.037 1.00 91.06 72 ARG A N 1
ATOM 565 C CA . ARG A 1 72 ? -12.555 4.363 11.473 1.00 91.06 72 ARG A CA 1
ATOM 566 C C . ARG A 1 72 ? -13.467 3.798 12.560 1.00 91.06 72 ARG A C 1
ATOM 568 O O . ARG A 1 72 ? -13.756 4.500 13.521 1.00 91.06 72 ARG A O 1
ATOM 575 N N . TYR A 1 73 ? -13.906 2.551 12.410 1.00 91.50 73 TYR A N 1
ATOM 576 C CA . TYR A 1 73 ? -14.723 1.871 13.412 1.00 91.50 73 TYR A CA 1
ATOM 577 C C . TYR A 1 73 ? -13.962 1.702 14.732 1.00 91.50 73 TYR A C 1
ATOM 579 O O . TYR A 1 73 ? -14.472 2.041 15.796 1.00 91.50 73 TYR A O 1
ATOM 587 N N . LEU A 1 74 ? -12.713 1.234 14.665 1.00 89.75 74 LEU A N 1
ATOM 588 C CA . LEU A 1 74 ? -11.885 1.018 15.849 1.00 89.75 74 LEU A CA 1
ATOM 589 C C . LEU A 1 74 ? -11.577 2.331 16.585 1.00 89.75 74 LEU A C 1
ATOM 591 O O . LEU A 1 74 ? -11.741 2.396 17.802 1.00 89.75 74 LEU A O 1
ATOM 595 N N . ALA A 1 75 ? -11.182 3.377 15.857 1.00 88.31 75 ALA A N 1
ATOM 596 C CA . ALA A 1 75 ? -10.848 4.675 16.437 1.00 88.31 75 ALA A CA 1
ATOM 597 C C . ALA A 1 75 ? -12.083 5.446 16.931 1.00 88.31 75 ALA A C 1
ATOM 599 O O . ALA A 1 75 ? -12.006 6.141 17.940 1.00 88.31 75 ALA A O 1
ATOM 600 N N . GLY A 1 76 ? -13.217 5.328 16.233 1.00 88.88 76 GLY A N 1
ATOM 601 C CA . GLY A 1 76 ? -14.443 6.055 16.558 1.00 88.88 76 GLY A CA 1
ATOM 602 C C . GLY A 1 76 ? -15.314 5.363 17.604 1.00 88.88 76 GLY A C 1
ATOM 603 O O . GLY A 1 76 ? -15.688 5.977 18.596 1.00 88.88 76 GLY A O 1
ATOM 604 N N . GLU A 1 77 ? -15.653 4.091 17.386 1.00 87.31 77 GLU A N 1
ATOM 605 C CA . GLU A 1 77 ? -16.657 3.382 18.192 1.00 87.31 77 GLU A CA 1
ATOM 606 C C . GLU A 1 77 ? -16.039 2.550 19.316 1.00 87.31 77 GLU A C 1
ATOM 608 O O . GLU A 1 77 ? -16.631 2.426 20.384 1.00 87.31 77 GLU A O 1
ATOM 613 N N . GLN A 1 78 ? -14.852 1.981 19.091 1.00 85.50 78 GLN A N 1
ATOM 614 C CA . GLN A 1 78 ? -14.191 1.105 20.068 1.00 85.50 78 GLN A CA 1
ATOM 615 C C . GLN A 1 78 ? -13.147 1.832 20.927 1.00 85.50 78 GLN A C 1
ATOM 617 O O . GLN A 1 78 ? -12.539 1.220 21.803 1.00 85.50 78 GLN A O 1
ATOM 622 N N . GLY A 1 79 ? -12.922 3.129 20.686 1.00 77.31 79 GLY A N 1
ATOM 623 C CA . GLY A 1 79 ? -11.973 3.944 21.450 1.00 77.31 79 GLY A CA 1
ATOM 624 C C . GLY A 1 79 ? -10.509 3.512 21.300 1.00 77.31 79 GLY A C 1
ATOM 625 O O . GLY A 1 79 ? -9.683 3.827 22.158 1.00 77.31 79 GLY A O 1
ATOM 626 N N . VAL A 1 80 ? -10.163 2.784 20.231 1.00 80.19 80 VAL A N 1
ATOM 627 C CA . VAL A 1 80 ? -8.788 2.346 19.958 1.00 80.19 80 VAL A CA 1
ATOM 628 C C . VAL A 1 80 ? -7.999 3.521 19.379 1.00 80.19 80 VAL A C 1
ATOM 630 O O . VAL A 1 80 ? -8.015 3.773 18.178 1.00 80.19 80 VAL A O 1
ATOM 633 N N . GLY A 1 81 ? -7.307 4.253 20.252 1.00 69.44 81 GLY A N 1
ATOM 634 C CA . GLY A 1 81 ? -6.531 5.446 19.893 1.00 69.44 81 GLY A CA 1
ATOM 635 C C . GLY A 1 81 ? -5.059 5.201 19.546 1.00 69.44 81 GLY A C 1
ATOM 636 O O . GLY A 1 81 ? -4.341 6.159 19.287 1.00 69.44 81 GLY A O 1
ATOM 637 N N . VAL A 1 82 ? -4.573 3.955 19.559 1.00 60.56 82 VAL A N 1
ATOM 638 C CA . VAL A 1 82 ? -3.157 3.651 19.293 1.00 60.56 82 VAL A CA 1
ATOM 639 C C . VAL A 1 82 ? -3.047 2.738 18.079 1.00 60.56 82 VAL A C 1
ATOM 641 O O . VAL A 1 82 ? -3.339 1.547 18.150 1.00 60.56 82 VAL A O 1
ATOM 644 N N . CYS A 1 83 ? -2.595 3.296 16.958 1.00 59.28 83 CYS A N 1
ATOM 645 C CA . CYS A 1 83 ? -2.072 2.504 15.851 1.00 59.28 83 CYS A CA 1
ATOM 646 C C . CYS A 1 83 ? -0.595 2.214 16.144 1.00 59.28 83 CYS A C 1
ATOM 648 O O . CYS A 1 83 ? 0.167 3.133 16.443 1.00 59.28 83 CYS A O 1
ATOM 650 N N . GLN A 1 84 ? -0.175 0.948 16.093 1.00 56.03 84 GLN A N 1
ATOM 651 C CA . GLN A 1 84 ? 1.209 0.573 16.391 1.00 56.03 84 GLN A CA 1
ATOM 652 C C . GLN A 1 84 ? 2.135 0.899 15.208 1.00 56.03 84 GLN A C 1
ATOM 654 O O . GLN A 1 84 ? 2.507 0.039 14.419 1.00 56.03 84 GLN A O 1
ATOM 659 N N . HIS A 1 85 ? 2.468 2.180 15.101 1.00 47.25 85 HIS A N 1
ATOM 660 C CA . HIS A 1 85 ? 3.669 2.745 14.497 1.00 47.25 85 HIS A CA 1
ATOM 661 C C . HIS A 1 85 ? 3.834 4.123 15.146 1.00 47.25 85 HIS A C 1
ATOM 663 O O . HIS A 1 85 ? 3.122 5.061 14.807 1.00 47.25 85 HIS A O 1
ATOM 669 N N . ASP A 1 86 ? 4.701 4.206 16.155 1.00 44.50 86 ASP A N 1
ATOM 670 C CA . ASP A 1 86 ? 5.160 5.455 16.781 1.00 44.50 86 ASP A CA 1
ATOM 671 C C . ASP A 1 86 ? 4.085 6.514 17.085 1.00 44.50 86 ASP A C 1
ATOM 673 O O . ASP A 1 86 ? 4.269 7.695 16.813 1.00 44.50 86 ASP A O 1
ATOM 677 N N . GLY A 1 87 ? 2.966 6.107 17.691 1.00 39.59 87 GLY A N 1
ATOM 678 C CA . GLY A 1 87 ? 2.116 7.013 18.474 1.00 39.59 87 GLY A CA 1
ATOM 679 C C . GLY A 1 87 ? 1.434 8.165 17.725 1.00 39.59 87 GLY A C 1
ATOM 680 O O . GLY A 1 87 ? 0.916 9.063 18.385 1.00 39.59 87 GLY A O 1
ATOM 681 N N . VAL A 1 88 ? 1.389 8.160 16.390 1.00 39.09 88 VAL A N 1
ATOM 682 C CA . VAL A 1 88 ? 0.649 9.174 15.627 1.00 39.09 88 VAL A CA 1
ATOM 683 C C . VAL A 1 88 ? -0.737 8.641 15.279 1.00 39.09 88 VAL A C 1
ATOM 685 O O . VAL A 1 88 ? -0.903 7.739 14.457 1.00 39.09 88 VAL A O 1
ATOM 688 N N . VAL A 1 89 ? -1.736 9.216 15.947 1.00 44.00 89 VAL A N 1
ATOM 689 C CA . VAL A 1 89 ? -3.147 9.153 15.559 1.00 44.00 89 VAL A CA 1
ATOM 690 C C . VAL A 1 89 ? -3.274 9.824 14.191 1.00 44.00 89 VAL A C 1
ATOM 692 O O . VAL A 1 89 ? -2.837 10.964 14.034 1.00 44.00 89 VAL A O 1
ATOM 695 N N . VAL A 1 90 ? -3.822 9.112 13.205 1.00 47.00 90 VAL A N 1
ATOM 696 C CA . VAL A 1 90 ? -4.237 9.714 11.926 1.00 47.00 90 VAL A CA 1
ATOM 697 C C . VAL A 1 90 ? -5.584 10.395 12.103 1.00 47.00 90 VAL A C 1
ATOM 699 O O . VAL A 1 90 ? -6.458 9.763 12.740 1.00 47.00 90 VAL A O 1
#

Sequence (90 aa):
MSDSNPEIVAAAQTRTRIDTSKPHSARFWNYFVGGKDNYEVPREIGDHIKEIFPGLVDVAVTSRHFLGRAVRYLAGEQGVGVCQHDGVVV

Foldseek 3Di:
DDDDDVVVVVVVVVVVPDDLVDDDPVLLLCVLLPHDSHHDVSVVVNVVVCVVPVCVSVVSNVVVVVVVVVLCCCVPVVVNQDDPDPRDRD